Protein AF-A0A939PK30-F1 (afdb_monomer)

Nearest PDB structures (foldseek):
  6au2-assembly1_A  TM=8.209E-01  e=6.254E-01  Homo sapiens
  7cjt-assembly1_D  TM=7.931E-01  e=8.968E-01  Homo sapiens
  6bpi-assembly1_A  TM=8.046E-01  e=1.635E+00  Homo sapiens
  7qep-assembly1_S4  TM=7.649E-01  e=1.540E+00  Encephalitozoon cuniculi GB-M1
  2m0o-assembly1_A  TM=6.397E-01  e=1.011E+00  Homo sapiens

Secondary structure (DSSP, 8-state):
-TT-EEEETTEEEEEEEE--SSS--EEEEEETT--EEEEESTTPEEP-

Sequence (48 aa):
MIGRTYLERGRPVVVLARWAGGGPRNVLIRRENGELVVRPFRGLRKTG

Organism: NCBI:txid1427535

pLDDT: mean 94.37, std 5.06, range [72.12, 98.56]

Structure (mmCIF, N/CA/C/O backbone):
data_AF-A0A939PK30-F1
#
_entry.id   AF-A0A939PK30-F1
#
loop_
_atom_site.group_PDB
_atom_site.id
_atom_site.type_symbol
_atom_site.label_atom_id
_atom_site.label_alt_id
_atom_site.label_comp_id
_atom_site.label_asym_id
_atom_site.label_entity_id
_atom_site.label_seq_id
_atom_site.pdbx_PDB_ins_code
_atom_site.Cartn_x
_atom_site.Cartn_y
_atom_site.Cartn_z
_atom_site.occupancy
_atom_site.B_iso_or_equiv
_atom_site.auth_seq_id
_atom_site.auth_comp_id
_atom_site.auth_asym_id
_atom_site.auth_atom_id
_atom_site.pdbx_PDB_model_num
ATOM 1 N N . MET A 1 1 ? 1.394 5.710 0.961 1.00 82.00 1 MET A N 1
ATOM 2 C CA . MET A 1 1 ? 2.695 5.617 1.656 1.00 82.00 1 MET A CA 1
ATOM 3 C C . MET A 1 1 ? 2.777 4.236 2.274 1.00 82.00 1 MET A C 1
ATOM 5 O O . MET A 1 1 ? 1.742 3.755 2.714 1.00 82.00 1 MET A O 1
ATOM 9 N N . ILE A 1 2 ? 3.957 3.610 2.250 1.00 94.25 2 ILE A N 1
ATOM 10 C CA . ILE A 1 2 ? 4.174 2.265 2.807 1.00 94.25 2 ILE A CA 1
ATOM 11 C C . ILE A 1 2 ? 3.766 2.237 4.287 1.00 94.25 2 ILE A C 1
ATOM 13 O O . ILE A 1 2 ? 3.952 3.225 4.994 1.00 94.25 2 ILE A O 1
ATOM 17 N N . GLY A 1 3 ? 3.132 1.145 4.710 1.00 94.69 3 GLY A N 1
ATOM 18 C CA . GLY A 1 3 ? 2.586 0.944 6.051 1.00 94.69 3 GLY A CA 1
ATOM 19 C C . GLY A 1 3 ? 1.270 1.674 6.322 1.00 94.69 3 GLY A C 1
ATOM 20 O O . GLY A 1 3 ? 0.623 1.396 7.325 1.00 94.69 3 GLY A O 1
ATOM 21 N N . ARG A 1 4 ? 0.832 2.588 5.445 1.00 96.00 4 ARG A N 1
ATOM 22 C CA . ARG A 1 4 ? -0.421 3.322 5.652 1.00 96.00 4 ARG A CA 1
ATOM 23 C C . ARG A 1 4 ? -1.625 2.605 5.062 1.00 96.00 4 ARG A C 1
ATOM 25 O O . ARG A 1 4 ? -1.552 2.039 3.966 1.00 96.00 4 ARG A O 1
ATOM 32 N N . THR A 1 5 ? -2.741 2.751 5.767 1.00 96.69 5 THR A N 1
ATOM 33 C CA . THR A 1 5 ? -4.071 2.342 5.322 1.00 96.69 5 THR A CA 1
ATOM 34 C C . THR A 1 5 ? -4.659 3.365 4.350 1.00 96.69 5 THR A C 1
ATOM 36 O O . THR A 1 5 ? -4.527 4.578 4.521 1.00 96.69 5 THR A O 1
ATOM 39 N N . TYR A 1 6 ? -5.286 2.853 3.299 1.00 97.12 6 TYR A N 1
ATOM 40 C CA . TYR A 1 6 ? -6.032 3.587 2.283 1.00 97.12 6 TYR A CA 1
ATOM 41 C C . TYR A 1 6 ? -7.360 2.889 2.026 1.00 97.12 6 TYR A C 1
ATOM 43 O O . TYR A 1 6 ? -7.570 1.773 2.480 1.00 97.12 6 TYR A O 1
ATOM 51 N N . LEU A 1 7 ? -8.229 3.524 1.247 1.00 97.25 7 LEU A N 1
ATOM 52 C CA . LEU A 1 7 ? -9.475 2.945 0.776 1.00 97.25 7 LEU A CA 1
ATOM 53 C C . LEU A 1 7 ? -9.381 2.587 -0.708 1.00 97.25 7 LEU A C 1
ATOM 55 O O . LEU A 1 7 ? -9.161 3.457 -1.554 1.00 97.25 7 LEU A O 1
ATOM 59 N N . GLU A 1 8 ? -9.614 1.316 -1.019 1.00 96.19 8 GLU A N 1
ATOM 60 C CA . GLU A 1 8 ? -9.912 0.808 -2.354 1.00 96.19 8 GLU A CA 1
ATOM 61 C C . GLU A 1 8 ? -11.427 0.601 -2.460 1.00 96.19 8 GLU A C 1
ATOM 63 O O . GLU A 1 8 ? -11.985 -0.281 -1.815 1.00 96.19 8 GLU A O 1
ATOM 68 N N . ARG A 1 9 ? -12.116 1.434 -3.256 1.00 94.06 9 ARG A N 1
ATOM 69 C CA . ARG A 1 9 ? -13.589 1.375 -3.410 1.00 94.06 9 ARG A CA 1
ATOM 70 C C . ARG A 1 9 ? -14.342 1.351 -2.063 1.00 94.06 9 ARG A C 1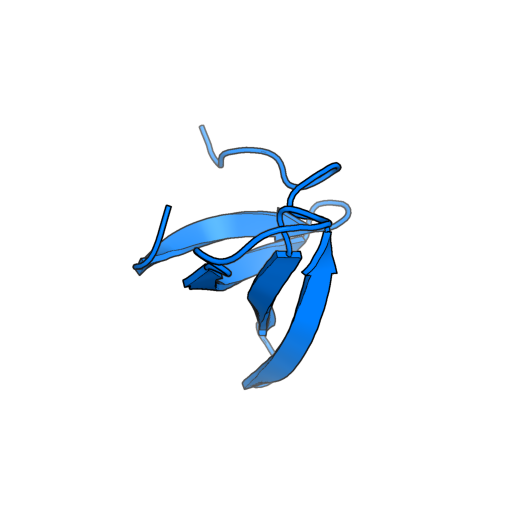
ATOM 72 O O . ARG A 1 9 ? -15.336 0.654 -1.914 1.00 94.06 9 ARG A O 1
ATOM 79 N N . GLY A 1 10 ? -13.847 2.109 -1.083 1.00 95.38 10 GLY A N 1
ATOM 80 C CA . GLY A 1 10 ? -14.435 2.196 0.257 1.00 95.38 10 GLY A CA 1
ATOM 81 C C . GLY A 1 10 ? -13.971 1.124 1.247 1.00 95.38 10 GLY A C 1
ATOM 82 O O . GLY A 1 10 ? -14.304 1.239 2.419 1.00 95.38 10 GLY A O 1
ATOM 83 N N . ARG A 1 11 ? -13.171 0.135 0.828 1.00 96.06 11 ARG A N 1
ATOM 84 C CA . ARG A 1 11 ? -12.623 -0.896 1.723 1.00 96.06 11 ARG A CA 1
ATOM 85 C C . ARG A 1 11 ? -11.168 -0.625 2.097 1.00 96.06 11 ARG A C 1
ATOM 87 O O . ARG A 1 11 ? -10.411 -0.183 1.226 1.00 96.06 11 ARG A O 1
ATOM 94 N N . PRO A 1 12 ? -10.754 -0.873 3.349 1.00 96.75 12 PRO A N 1
ATOM 95 C CA . PRO A 1 12 ? -9.397 -0.599 3.785 1.00 96.75 12 PRO A CA 1
ATOM 96 C C . PRO A 1 12 ? -8.384 -1.548 3.135 1.00 96.75 12 PRO A C 1
ATOM 98 O O . PRO A 1 12 ? -8.597 -2.749 2.992 1.00 96.75 12 PRO A O 1
ATOM 101 N N . VAL A 1 13 ? -7.249 -0.982 2.740 1.00 97.81 13 VAL A N 1
ATOM 102 C CA . VAL A 1 13 ? -6.096 -1.693 2.186 1.00 97.81 13 VAL A CA 1
ATOM 103 C C . VAL A 1 13 ? -4.817 -1.090 2.746 1.00 97.81 13 VAL A C 1
ATOM 105 O O . VAL A 1 13 ? -4.724 0.124 2.926 1.00 97.81 13 VAL A O 1
ATOM 108 N N . VAL A 1 14 ? -3.804 -1.914 2.996 1.00 98.00 14 VAL A N 1
ATOM 109 C CA . VAL A 1 14 ? -2.497 -1.451 3.483 1.00 98.00 14 VAL A CA 1
ATOM 110 C C . VAL A 1 14 ? -1.510 -1.438 2.329 1.00 98.00 14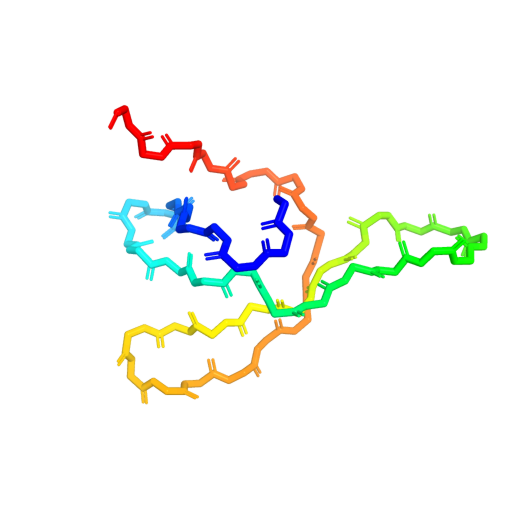 VAL A C 1
ATOM 112 O O . VAL A 1 14 ? -1.347 -2.448 1.652 1.00 98.00 14 VAL A O 1
ATOM 115 N N . VAL A 1 15 ? -0.822 -0.320 2.105 1.00 97.62 15 VAL A N 1
ATOM 116 C CA . VAL A 1 15 ? 0.269 -0.267 1.119 1.00 97.62 15 VAL A CA 1
ATOM 117 C C . VAL A 1 15 ? 1.516 -0.914 1.715 1.00 97.62 15 VAL A C 1
ATOM 119 O O . VAL A 1 15 ? 2.041 -0.428 2.712 1.00 97.62 15 VAL A O 1
ATOM 122 N N . LEU A 1 16 ? 2.023 -1.968 1.085 1.00 98.19 16 LEU A N 1
ATOM 123 C CA . LEU A 1 16 ? 3.200 -2.710 1.545 1.00 98.19 16 LEU A CA 1
ATOM 124 C C . LEU A 1 16 ? 4.481 -2.300 0.821 1.00 98.19 16 LEU A C 1
ATOM 126 O O . LEU A 1 16 ? 5.543 -2.242 1.426 1.00 98.19 16 LEU A O 1
ATOM 130 N N . ALA A 1 17 ? 4.381 -1.975 -0.466 1.00 97.31 17 ALA A N 1
ATOM 131 C CA . ALA A 1 17 ? 5.522 -1.539 -1.260 1.00 97.31 17 ALA A CA 1
ATOM 132 C C . ALA A 1 17 ? 5.092 -0.523 -2.317 1.00 97.31 17 ALA A C 1
ATOM 134 O O . ALA A 1 17 ? 3.922 -0.444 -2.701 1.00 97.31 17 ALA A O 1
ATOM 135 N N . ARG A 1 18 ? 6.056 0.258 -2.801 1.00 95.75 18 ARG A N 1
ATOM 136 C CA . ARG A 1 18 ? 5.867 1.228 -3.881 1.00 95.75 18 ARG A CA 1
ATOM 137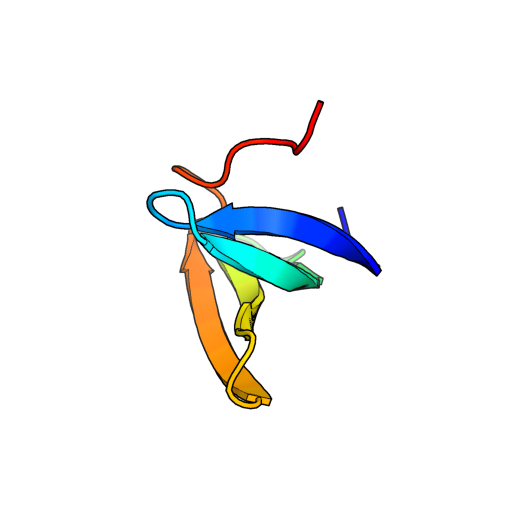 C C . ARG A 1 18 ? 6.956 1.027 -4.921 1.00 95.75 18 ARG A C 1
ATOM 139 O O . ARG A 1 18 ? 8.127 0.967 -4.562 1.00 95.75 18 ARG A O 1
ATOM 146 N N . TRP A 1 19 ? 6.568 1.000 -6.191 1.00 94.50 19 TRP A N 1
ATOM 147 C CA . TRP A 1 19 ? 7.524 1.011 -7.289 1.00 94.50 19 TRP A CA 1
ATOM 148 C C . TRP A 1 19 ? 8.322 2.321 -7.298 1.00 94.50 19 TRP A C 1
ATOM 150 O O . TRP A 1 19 ? 7.741 3.405 -7.199 1.00 94.50 19 TRP A O 1
ATOM 160 N N . ALA A 1 20 ? 9.647 2.213 -7.392 1.00 91.56 20 ALA A N 1
ATOM 161 C CA . ALA A 1 20 ? 10.569 3.351 -7.385 1.00 91.56 20 ALA A CA 1
ATOM 162 C C . ALA A 1 20 ? 11.358 3.516 -8.698 1.00 91.56 20 ALA A C 1
ATOM 164 O O . ALA A 1 20 ? 12.112 4.476 -8.824 1.00 91.56 20 ALA A O 1
ATOM 165 N N . GLY A 1 21 ? 11.189 2.607 -9.664 1.00 91.75 21 GLY A N 1
ATOM 166 C CA . GLY A 1 21 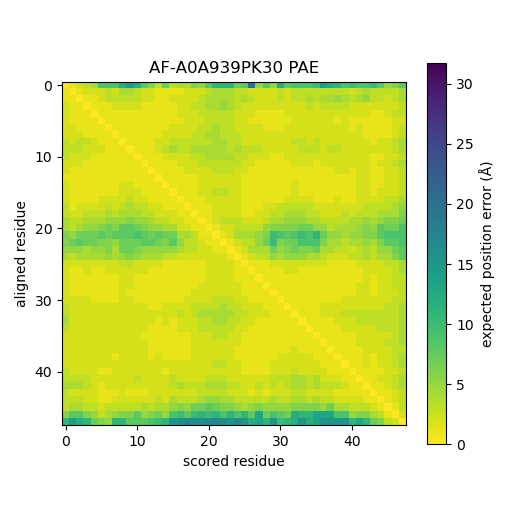? 11.813 2.707 -10.983 1.00 91.75 21 GLY A CA 1
ATOM 167 C C . GLY A 1 21 ? 11.025 3.592 -11.953 1.00 91.75 21 GLY A C 1
ATOM 168 O O . GLY A 1 21 ? 9.989 4.166 -11.610 1.00 91.75 21 GLY A O 1
ATOM 169 N N . GLY A 1 22 ? 11.497 3.657 -13.199 1.00 90.81 22 GLY A N 1
ATOM 170 C CA . GLY A 1 22 ? 10.743 4.265 -14.295 1.00 90.81 22 GLY A CA 1
ATOM 171 C C . GLY A 1 22 ? 9.403 3.556 -14.535 1.00 90.81 22 GLY A C 1
ATOM 172 O O . GLY A 1 22 ? 9.264 2.360 -14.265 1.00 90.81 22 GLY A O 1
ATOM 173 N N . GLY A 1 23 ? 8.413 4.301 -15.032 1.00 86.25 23 GLY A N 1
ATOM 174 C CA . GLY A 1 23 ? 7.090 3.774 -15.377 1.00 86.25 23 GLY A CA 1
ATOM 175 C C . GLY A 1 23 ? 5.978 4.095 -14.365 1.00 86.25 23 GLY A C 1
ATOM 176 O O . GLY A 1 23 ? 6.084 5.046 -13.583 1.00 86.25 23 GLY A O 1
ATOM 177 N N . PRO A 1 24 ? 4.855 3.351 -14.410 1.00 88.44 24 PRO A N 1
ATOM 178 C CA . PRO A 1 24 ? 3.681 3.633 -13.591 1.00 88.44 24 PRO A CA 1
ATOM 179 C C . PRO A 1 24 ? 3.969 3.557 -12.090 1.00 88.44 24 PRO A C 1
ATOM 181 O O . PRO A 1 24 ? 4.633 2.643 -11.603 1.00 88.44 24 PRO A O 1
ATOM 184 N N . ARG A 1 25 ? 3.403 4.501 -11.328 1.00 91.69 25 ARG A N 1
ATOM 185 C CA . ARG A 1 25 ? 3.518 4.568 -9.859 1.00 91.69 25 ARG A CA 1
ATOM 186 C C . ARG A 1 25 ? 2.632 3.517 -9.181 1.00 91.69 25 ARG A C 1
ATOM 188 O O . ARG A 1 25 ? 1.652 3.848 -8.504 1.00 91.69 25 ARG A O 1
ATOM 195 N N . ASN A 1 26 ? 2.962 2.252 -9.406 1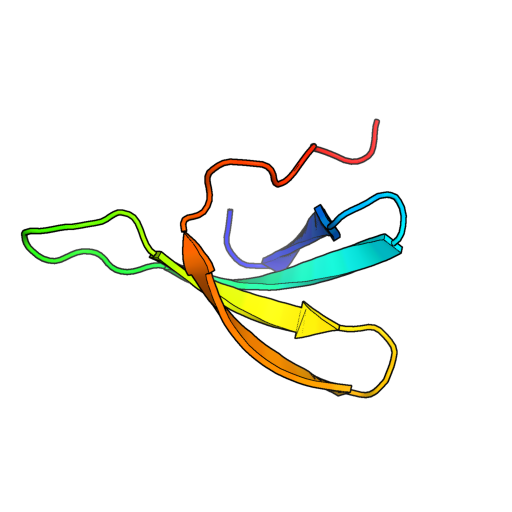.00 96.19 26 ASN A N 1
ATOM 196 C CA . ASN A 1 26 ? 2.261 1.118 -8.832 1.00 96.19 26 ASN A CA 1
ATOM 197 C C . ASN A 1 26 ? 2.659 0.899 -7.370 1.00 96.19 26 ASN A C 1
ATOM 199 O O . ASN A 1 26 ? 3.743 1.274 -6.913 1.00 96.19 26 ASN A O 1
ATOM 203 N N . VAL A 1 27 ? 1.746 0.280 -6.636 1.00 97.38 27 VAL A N 1
ATOM 204 C CA . VAL A 1 27 ? 1.916 -0.132 -5.248 1.00 97.38 27 VAL A CA 1
ATOM 205 C C . VAL A 1 27 ? 1.486 -1.580 -5.092 1.00 97.38 27 VAL A C 1
ATOM 207 O O . VAL A 1 27 ? 0.556 -2.025 -5.764 1.00 97.38 27 VAL A O 1
ATOM 210 N N . LEU A 1 28 ? 2.148 -2.285 -4.182 1.00 98.25 28 LEU A N 1
ATOM 211 C CA . LEU A 1 28 ? 1.640 -3.529 -3.623 1.00 98.25 28 LEU A CA 1
ATOM 212 C C . LEU A 1 28 ? 0.736 -3.173 -2.446 1.00 98.25 28 LEU A C 1
ATOM 214 O O . LEU A 1 28 ? 1.166 -2.449 -1.542 1.00 98.25 28 LEU A O 1
ATOM 218 N N . ILE A 1 29 ? -0.489 -3.681 -2.451 1.00 98.19 29 ILE A N 1
ATOM 219 C CA . ILE A 1 29 ? -1.431 -3.547 -1.344 1.00 98.19 29 ILE A CA 1
ATOM 220 C C . ILE A 1 29 ? -1.787 -4.910 -0.761 1.00 98.19 29 ILE A C 1
ATOM 222 O O . ILE A 1 29 ? -1.753 -5.916 -1.467 1.00 98.19 29 ILE A O 1
ATOM 226 N N . ARG A 1 30 ? -2.181 -4.912 0.512 1.00 98.56 30 ARG A N 1
ATOM 227 C CA . ARG A 1 30 ? -2.870 -6.024 1.166 1.00 98.56 30 ARG A CA 1
ATOM 228 C C . ARG A 1 30 ? -4.306 -5.627 1.475 1.00 98.56 30 ARG A C 1
ATOM 230 O O . ARG A 1 30 ? -4.522 -4.602 2.127 1.00 98.56 30 ARG A O 1
ATOM 237 N N . ARG A 1 31 ? -5.262 -6.423 1.002 1.00 97.69 31 ARG A N 1
ATOM 238 C CA . ARG A 1 31 ? -6.692 -6.302 1.330 1.00 97.69 31 ARG A CA 1
ATOM 239 C C . ARG A 1 31 ? -7.001 -6.937 2.687 1.00 97.69 31 ARG A C 1
ATOM 241 O O . ARG A 1 31 ? -6.181 -7.665 3.239 1.00 97.69 31 ARG A O 1
ATOM 248 N N . GLU A 1 32 ? -8.196 -6.680 3.210 1.00 96.38 32 GLU A N 1
ATOM 249 C CA . GLU A 1 32 ? -8.666 -7.229 4.496 1.00 96.38 32 GLU A CA 1
ATOM 250 C C . GLU A 1 32 ? -8.642 -8.761 4.549 1.00 96.38 32 GLU A C 1
ATOM 252 O O . GLU A 1 32 ? -8.291 -9.335 5.572 1.00 96.38 32 GLU A O 1
ATOM 257 N N . ASN A 1 33 ? -8.948 -9.425 3.433 1.00 96.88 33 ASN A N 1
ATOM 258 C CA . ASN A 1 33 ? -8.907 -10.886 3.308 1.00 96.88 33 ASN A CA 1
ATOM 259 C C . ASN A 1 33 ? -7.480 -11.460 3.179 1.00 96.88 33 ASN A C 1
ATOM 261 O O . ASN A 1 33 ? -7.325 -12.656 2.959 1.00 96.88 33 ASN A O 1
ATOM 265 N N . GLY A 1 34 ? -6.441 -10.622 3.257 1.00 97.62 34 GLY A N 1
ATOM 266 C CA . GLY A 1 34 ? -5.044 -11.027 3.104 1.00 97.62 34 GLY A CA 1
ATOM 267 C C . GLY A 1 34 ? -4.536 -11.073 1.660 1.00 97.62 34 GLY A C 1
ATOM 268 O O . GLY A 1 34 ? -3.336 -11.252 1.462 1.00 97.62 34 GLY A O 1
ATOM 269 N N . GLU A 1 35 ? -5.393 -10.859 0.658 1.00 98.38 35 GLU A N 1
ATOM 270 C CA . GLU A 1 35 ? -4.999 -10.859 -0.754 1.00 98.38 35 GLU A CA 1
ATOM 271 C C . GLU A 1 35 ? -3.964 -9.763 -1.047 1.00 98.38 35 GLU A C 1
ATOM 273 O O . GLU A 1 35 ? -4.098 -8.614 -0.603 1.00 98.38 35 GLU A O 1
ATOM 278 N N . LEU A 1 36 ? -2.945 -10.126 -1.828 1.00 98.50 36 LEU A N 1
ATOM 279 C CA . LEU A 1 36 ? -1.871 -9.242 -2.266 1.00 98.50 36 LEU A CA 1
ATOM 280 C C . LEU A 1 36 ? -2.077 -8.842 -3.725 1.00 98.50 36 LEU A C 1
ATOM 282 O O . LEU A 1 36 ? -2.124 -9.693 -4.608 1.00 98.50 36 LEU A O 1
ATOM 286 N N . VAL A 1 37 ? -2.165 -7.537 -3.983 1.00 98.00 37 VAL A N 1
ATOM 287 C CA . VAL A 1 37 ? -2.455 -7.006 -5.322 1.00 98.00 37 VAL A CA 1
ATOM 288 C 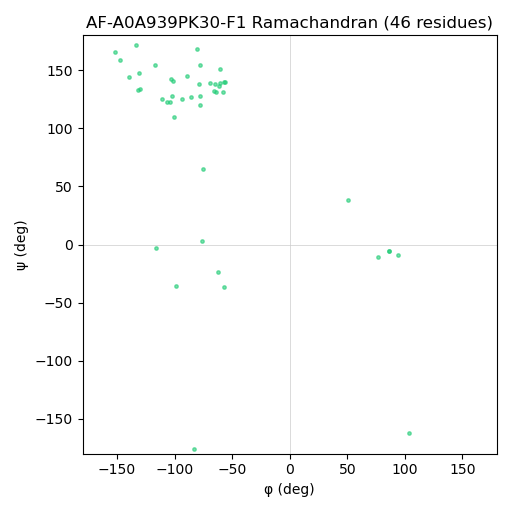C . VAL A 1 37 ? -1.476 -5.896 -5.678 1.00 98.00 37 VAL A C 1
ATOM 290 O O . VAL A 1 37 ? -1.264 -4.967 -4.898 1.00 98.00 37 VAL A O 1
ATOM 293 N N . VAL A 1 38 ? -0.914 -5.952 -6.888 1.00 97.00 38 VAL A N 1
ATOM 294 C CA . VAL A 1 38 ? -0.175 -4.833 -7.484 1.00 97.00 38 VAL A CA 1
ATOM 295 C C . VAL A 1 38 ? -1.123 -4.016 -8.349 1.00 97.00 38 VAL A C 1
ATOM 297 O O . VAL A 1 38 ? -1.761 -4.544 -9.256 1.00 97.00 38 VAL A O 1
ATOM 300 N N . ARG A 1 39 ? -1.213 -2.711 -8.090 1.00 96.19 39 ARG A N 1
ATOM 301 C CA . ARG A 1 39 ? -2.061 -1.803 -8.874 1.00 96.19 39 ARG A CA 1
ATOM 302 C C . ARG A 1 39 ? -1.526 -0.373 -8.897 1.00 96.19 39 ARG A C 1
ATOM 304 O O . ARG A 1 39 ? -0.704 -0.018 -8.048 1.00 96.19 39 ARG A O 1
ATOM 311 N N . PRO A 1 40 ? -2.023 0.496 -9.794 1.00 95.62 40 PRO A N 1
ATOM 312 C CA . PRO A 1 40 ? -1.751 1.924 -9.710 1.00 95.62 40 PRO A CA 1
ATOM 313 C C . PRO A 1 40 ? -2.195 2.496 -8.362 1.00 95.62 40 PRO A C 1
ATOM 315 O O . PRO A 1 40 ? -3.289 2.186 -7.879 1.00 95.62 40 PRO A O 1
ATOM 318 N N . PHE A 1 41 ? -1.387 3.400 -7.797 1.00 94.25 41 PHE A N 1
ATOM 319 C CA . PHE A 1 41 ? -1.767 4.156 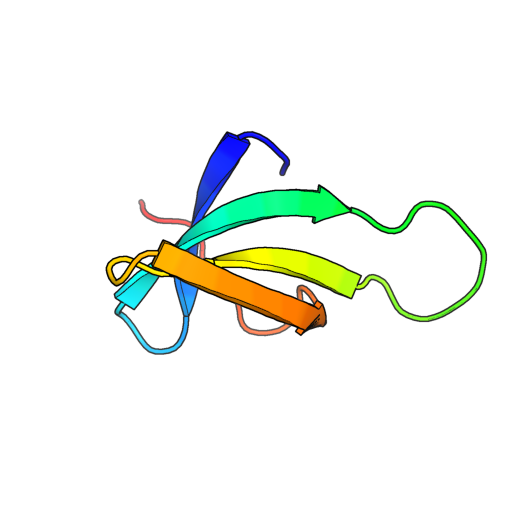-6.597 1.00 94.25 41 PHE A CA 1
ATOM 320 C C . PHE A 1 41 ? -2.998 5.051 -6.837 1.00 94.25 41 PHE A C 1
ATOM 322 O O . PHE A 1 41 ? -3.726 5.396 -5.905 1.00 94.25 41 PHE A O 1
ATOM 329 N N . ARG A 1 42 ? -3.257 5.422 -8.100 1.00 93.00 42 ARG A N 1
ATOM 330 C CA . ARG A 1 42 ? -4.428 6.211 -8.495 1.00 93.00 42 ARG A CA 1
ATOM 331 C C . ARG A 1 42 ? -5.722 5.503 -8.078 1.00 93.00 42 ARG A C 1
ATOM 333 O O . ARG A 1 42 ? -5.928 4.325 -8.369 1.00 93.00 42 ARG A O 1
ATOM 340 N N . GLY A 1 43 ? -6.606 6.261 -7.431 1.00 91.94 43 GLY A N 1
ATOM 341 C CA . GLY A 1 43 ? -7.907 5.785 -6.955 1.00 91.94 43 GLY A CA 1
ATOM 342 C C . GLY A 1 43 ? -7.919 5.299 -5.505 1.00 91.94 43 GLY A C 1
ATOM 343 O O . GLY A 1 43 ? -9.005 5.099 -4.969 1.00 91.94 43 GLY A O 1
ATOM 344 N N . LEU A 1 44 ? -6.756 5.168 -4.854 1.00 94.75 44 LEU A N 1
ATOM 345 C CA . L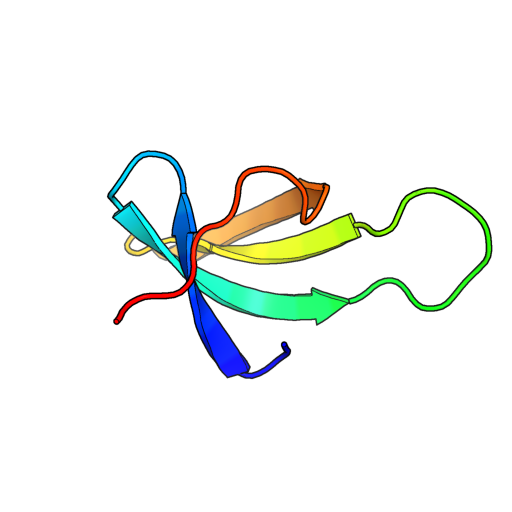EU A 1 44 ? -6.689 4.957 -3.408 1.00 94.75 44 LEU A CA 1
ATOM 346 C C . LEU A 1 44 ? -6.921 6.281 -2.673 1.00 94.75 44 LEU A C 1
ATOM 348 O O . LEU A 1 44 ? -6.257 7.281 -2.957 1.00 94.75 44 LEU A O 1
ATOM 352 N N . ARG A 1 45 ? -7.854 6.294 -1.719 1.00 95.38 45 ARG A N 1
ATOM 353 C CA . ARG A 1 45 ? -8.153 7.475 -0.889 1.00 95.38 45 ARG A CA 1
ATOM 354 C C . ARG A 1 45 ? -7.546 7.311 0.498 1.00 95.38 45 ARG A C 1
ATOM 356 O O . ARG A 1 45 ? -7.516 6.199 1.013 1.00 95.38 45 ARG A O 1
ATOM 363 N N . LYS A 1 46 ? -7.032 8.387 1.097 1.00 89.88 46 LYS A N 1
ATOM 364 C CA . LYS A 1 46 ? -6.609 8.341 2.504 1.00 89.88 46 LYS A CA 1
ATOM 365 C C . LYS A 1 46 ? -7.846 8.103 3.373 1.00 89.88 46 LYS A C 1
ATOM 367 O O . LYS A 1 46 ? -8.889 8.694 3.102 1.00 89.88 46 LYS A O 1
ATOM 372 N N . THR A 1 47 ? -7.721 7.253 4.383 1.00 81.44 47 THR A N 1
ATOM 373 C CA . THR A 1 47 ? -8.637 7.292 5.526 1.00 81.44 47 THR A CA 1
ATOM 374 C C . THR A 1 47 ? -8.40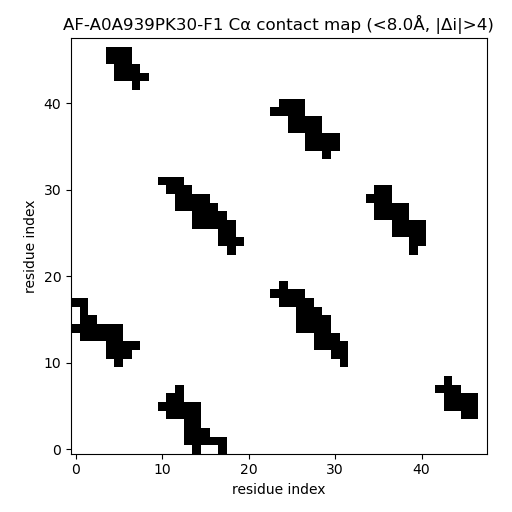3 8.623 6.244 1.00 81.44 47 THR A C 1
ATOM 376 O O . THR A 1 47 ? -7.241 9.023 6.380 1.00 81.44 47 THR A O 1
ATOM 379 N N . GLY A 1 48 ? -9.485 9.341 6.560 1.00 72.12 48 GLY A N 1
ATOM 380 C CA . GLY A 1 48 ? -9.431 10.593 7.323 1.00 72.12 48 GLY A CA 1
ATOM 381 C C . GLY A 1 48 ? -8.795 10.401 8.688 1.00 72.12 48 GLY A C 1
ATOM 382 O O . GLY A 1 48 ? -8.863 9.259 9.197 1.00 72.12 48 GLY A O 1
#

Radius of gyration: 10.08 Å; Cα contacts (8 Å, |Δi|>4): 92; chains: 1; bounding box: 26×22×23 Å

Mean predicted aligned error: 2.72 Å

Solvent-accessible surface area (backbone atoms only — not comparable to full-atom values): 2898 Å² total; per-residue (Å²): 106,68,80,36,64,28,23,55,94,83,40,63,28,34,27,71,42,67,61,83,68,91,76,77,63,29,27,34,32,34,41,84,90,64,52,77,47,79,43,64,52,77,79,56,38,75,66,131

Foldseek 3Di:
DAQAWWDDPHFTKGFHAWDDDPDAGWTWIAGPVRDTDIDGPPRTGHDD